Protein AF-A0A9X0DLA0-F1 (afdb_monomer)

Organism: NCBI:txid352851

pLDDT: mean 80.23, std 10.73, range [48.75, 94.12]

Secondary structure (DSSP, 8-state):
---TTT--HHHHHHHH-TT---SS--SEEEEESSHHHHHHHHHHHHTT--S-EEEEEE--TT-EEEEEEEEETTEEEEEEEEE-GGG-EEEEHHHHHHHH---GGGS-TTEEEEES---GGGEEEEEEE-

Foldseek 3Di:
DQCQVQDDLVLLLQVLPPVNVDPDDRQWDKDFPDPVVVVVVVVVCCVVPVFDDKDWDFACVQWDWDWDWHDDPVGIFTFTWIAHPPRWIKHQLVRCCVGVVHPCPSPDNGIIITGRDDDPVGTPDMGGDD

Struc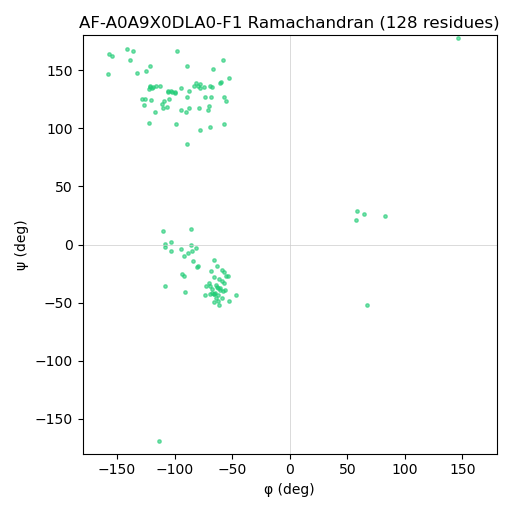ture (mmCIF, N/CA/C/O backbone):
data_AF-A0A9X0DLA0-F1
#
_entry.id   AF-A0A9X0DLA0-F1
#
loop_
_atom_site.group_PDB
_atom_site.id
_atom_site.type_symbol
_atom_site.label_atom_id
_atom_site.label_alt_id
_atom_site.label_comp_id
_atom_site.label_asym_id
_atom_site.label_entity_id
_atom_site.label_seq_id
_atom_site.pdbx_PDB_ins_code
_atom_site.Cartn_x
_atom_site.Cartn_y
_atom_site.Cartn_z
_atom_site.occupancy
_atom_site.B_iso_or_equiv
_atom_site.auth_seq_id
_atom_site.auth_comp_id
_atom_site.auth_asym_id
_atom_site.auth_atom_id
_atom_site.pdbx_PDB_model_num
ATOM 1 N N . MET A 1 1 ? -4.847 -7.299 -14.458 1.00 48.75 1 MET A N 1
ATOM 2 C CA . MET A 1 1 ? -5.183 -5.874 -14.689 1.00 48.75 1 MET A CA 1
ATOM 3 C C . MET A 1 1 ? -3.901 -5.136 -15.033 1.00 48.75 1 MET A C 1
ATOM 5 O O . MET A 1 1 ? -2.884 -5.459 -14.437 1.00 48.75 1 MET A O 1
ATOM 9 N N . ASN A 1 2 ? -3.924 -4.211 -15.994 1.00 55.41 2 ASN A N 1
ATOM 10 C CA . ASN A 1 2 ? -2.760 -3.375 -16.294 1.00 55.41 2 ASN A CA 1
ATOM 11 C C . ASN A 1 2 ? -2.676 -2.243 -15.241 1.00 55.41 2 ASN A C 1
ATOM 13 O O . ASN A 1 2 ? -3.609 -1.448 -15.141 1.00 55.41 2 ASN A O 1
ATOM 17 N N . TYR A 1 3 ? -1.604 -2.198 -14.442 1.00 57.28 3 TYR A N 1
ATOM 18 C CA . TYR A 1 3 ? -1.399 -1.220 -13.357 1.00 57.28 3 TYR A CA 1
ATOM 19 C C . TYR A 1 3 ? -0.708 0.078 -13.817 1.00 57.28 3 TYR A C 1
ATOM 21 O O . TYR A 1 3 ? -0.660 1.042 -13.050 1.00 57.28 3 TYR A O 1
ATOM 29 N N . ASP A 1 4 ? -0.244 0.135 -15.071 1.00 57.47 4 ASP A N 1
ATOM 30 C CA . ASP A 1 4 ? 0.571 1.228 -15.627 1.00 57.47 4 ASP A CA 1
ATOM 31 C C . ASP A 1 4 ? -0.125 2.596 -15.547 1.00 57.47 4 ASP A C 1
ATOM 33 O O . ASP A 1 4 ? 0.513 3.632 -15.379 1.00 57.47 4 ASP A O 1
ATOM 37 N N . HIS A 1 5 ? -1.458 2.621 -15.632 1.00 61.78 5 HIS A N 1
ATOM 38 C CA . HIS A 1 5 ? -2.237 3.863 -15.586 1.00 61.78 5 HIS A CA 1
ATOM 39 C C . HIS A 1 5 ? -2.476 4.407 -14.166 1.00 61.78 5 HIS A C 1
ATOM 41 O O . HIS A 1 5 ? -2.791 5.595 -13.997 1.00 61.78 5 HIS A O 1
ATOM 47 N N . TRP A 1 6 ? -2.336 3.556 -13.146 1.00 63.62 6 TRP A N 1
ATOM 48 C CA . TRP A 1 6 ? -2.525 3.933 -11.745 1.00 63.62 6 TRP A CA 1
ATOM 49 C C . TRP A 1 6 ? -1.220 4.389 -11.107 1.00 63.62 6 TRP A C 1
ATOM 51 O O . TRP A 1 6 ? -1.202 5.394 -10.394 1.00 63.62 6 TRP A O 1
ATOM 61 N N . ILE A 1 7 ? -0.119 3.702 -11.411 1.00 71.00 7 ILE A N 1
ATOM 62 C CA . ILE A 1 7 ? 1.192 4.011 -10.847 1.00 71.00 7 ILE A CA 1
ATOM 63 C C . ILE A 1 7 ? 1.897 5.034 -11.733 1.00 71.00 7 ILE A C 1
ATOM 65 O O . ILE A 1 7 ? 2.671 4.719 -12.629 1.00 71.00 7 ILE A O 1
ATOM 69 N N . ASN A 1 8 ? 1.616 6.303 -11.456 1.00 74.25 8 ASN A N 1
ATOM 70 C CA . ASN A 1 8 ? 2.281 7.447 -12.064 1.00 74.25 8 ASN A CA 1
ATOM 71 C C . ASN A 1 8 ? 2.963 8.263 -10.961 1.00 74.25 8 ASN A C 1
ATOM 73 O O . ASN A 1 8 ? 2.331 8.573 -9.952 1.00 74.25 8 ASN A O 1
ATOM 77 N N . ARG A 1 9 ? 4.221 8.669 -11.181 1.00 74.56 9 ARG A N 1
ATOM 78 C CA . ARG A 1 9 ? 4.996 9.528 -10.265 1.00 74.56 9 ARG A CA 1
ATOM 79 C C . ARG A 1 9 ? 4.194 10.732 -9.775 1.00 74.56 9 ARG A C 1
ATOM 81 O O . ARG A 1 9 ? 4.197 11.022 -8.584 1.00 74.56 9 ARG A O 1
ATOM 88 N N . LYS A 1 10 ? 3.465 11.386 -10.688 1.00 77.12 10 LYS A N 1
ATOM 89 C CA . LYS A 1 10 ? 2.608 12.532 -10.363 1.00 77.12 10 LYS A CA 1
ATOM 90 C C . LYS A 1 10 ? 1.494 12.148 -9.380 1.00 77.12 10 LYS A C 1
ATOM 92 O O . LYS A 1 10 ? 1.388 12.763 -8.329 1.00 77.12 10 LYS A O 1
ATOM 97 N N . LYS A 1 11 ? 0.731 11.092 -9.686 1.00 77.12 11 LYS A N 1
ATOM 98 C CA . LYS A 1 11 ? -0.383 10.622 -8.844 1.00 77.12 11 LYS A CA 1
ATOM 99 C C . LYS A 1 11 ? 0.079 10.141 -7.468 1.00 77.12 11 LYS A C 1
ATOM 101 O O . LYS A 1 11 ? -0.611 10.362 -6.481 1.00 77.12 11 LYS A O 1
ATOM 106 N N . ILE A 1 12 ? 1.244 9.493 -7.392 1.00 76.56 12 ILE A N 1
ATOM 107 C CA . ILE A 1 12 ? 1.838 9.086 -6.113 1.00 76.56 12 ILE A CA 1
ATOM 108 C C . ILE A 1 12 ? 2.189 10.320 -5.275 1.00 76.56 12 ILE A C 1
ATOM 110 O O . ILE A 1 12 ? 1.875 10.365 -4.088 1.00 76.56 12 ILE A O 1
ATOM 114 N N . HIS A 1 13 ? 2.822 11.324 -5.887 1.00 74.88 13 HIS A N 1
ATOM 115 C CA . HIS A 1 13 ? 3.183 12.555 -5.190 1.00 74.88 13 HIS A CA 1
ATOM 116 C C . HIS A 1 13 ? 1.945 13.300 -4.674 1.00 74.88 13 HIS A C 1
ATOM 118 O O . HIS A 1 13 ? 1.918 13.699 -3.515 1.00 74.88 13 HIS A O 1
ATOM 124 N N . GLU A 1 14 ? 0.897 13.399 -5.494 1.00 76.69 14 GLU A N 1
ATOM 125 C CA . GLU A 1 14 ? -0.388 14.001 -5.111 1.00 76.69 14 GLU A CA 1
ATOM 126 C C . GLU A 1 14 ? -1.103 13.215 -3.997 1.00 76.69 14 GLU A C 1
ATOM 128 O O . GLU A 1 14 ? -1.745 13.798 -3.126 1.00 76.69 14 GLU A O 1
ATOM 133 N N . HIS A 1 15 ? -0.988 11.882 -3.984 1.00 77.62 15 HIS A N 1
ATOM 134 C CA . HIS A 1 15 ? -1.565 11.053 -2.919 1.00 77.62 15 HIS A CA 1
ATOM 135 C C . HIS A 1 15 ? -0.878 11.265 -1.565 1.00 77.62 15 HIS A C 1
ATOM 137 O O . HIS A 1 15 ? -1.547 11.260 -0.521 1.00 77.62 15 HIS A O 1
ATOM 143 N N . LEU A 1 16 ? 0.447 11.432 -1.607 1.00 73.62 16 LEU A N 1
ATOM 144 C CA . LEU A 1 16 ? 1.311 11.664 -0.455 1.00 73.62 16 LEU A CA 1
ATOM 145 C C . LEU A 1 16 ? 1.174 13.076 0.107 1.00 73.62 16 LEU A C 1
ATOM 147 O O . LEU A 1 16 ? 1.089 13.247 1.324 1.00 73.62 16 LEU A O 1
ATOM 151 N N . ASP A 1 17 ? 1.131 14.091 -0.755 1.00 72.88 17 ASP A N 1
ATOM 152 C CA . ASP A 1 17 ? 0.912 15.460 -0.312 1.00 72.88 17 ASP A CA 1
ATOM 153 C C . ASP A 1 17 ? -0.572 15.685 -0.010 1.00 72.88 17 ASP A C 1
ATOM 155 O O . ASP A 1 17 ? -1.406 15.975 -0.870 1.00 72.88 17 ASP A O 1
ATOM 159 N N . TRP A 1 18 ? -0.875 15.590 1.281 1.00 63.31 18 TRP A N 1
ATOM 160 C CA . TRP A 1 18 ? -2.193 15.796 1.861 1.00 63.31 18 TRP A CA 1
ATOM 161 C C . TRP A 1 18 ? -2.851 17.134 1.493 1.00 63.31 18 TRP A C 1
ATOM 163 O O . TRP A 1 18 ? -4.079 17.217 1.488 1.00 63.31 18 TRP A O 1
ATOM 173 N N . ASN A 1 19 ? -2.068 18.174 1.193 1.00 65.50 19 ASN A N 1
ATOM 174 C CA . ASN A 1 19 ? -2.591 19.483 0.793 1.00 65.50 19 ASN A CA 1
ATOM 175 C C . ASN A 1 19 ? -2.921 19.557 -0.704 1.00 65.50 19 ASN A C 1
ATOM 177 O O . ASN A 1 19 ? -3.596 20.490 -1.129 1.00 65.50 19 ASN A O 1
ATOM 181 N N . SER A 1 20 ? -2.447 18.586 -1.486 1.00 62.72 20 SER A N 1
ATOM 182 C CA . SER A 1 20 ? -2.560 18.549 -2.946 1.00 62.72 20 SER A CA 1
ATOM 183 C C . SER A 1 20 ? -3.538 17.501 -3.474 1.00 62.72 20 SER A C 1
ATOM 185 O O . SER A 1 20 ? -3.689 17.389 -4.690 1.00 62.72 20 SER A O 1
ATOM 187 N N . ARG A 1 21 ? -4.202 16.734 -2.594 1.00 59.81 21 ARG A N 1
ATOM 188 C CA . ARG A 1 21 ? -5.191 15.730 -3.009 1.00 59.81 21 ARG A CA 1
ATOM 189 C C . ARG A 1 21 ? -6.292 16.406 -3.830 1.00 59.81 21 ARG A C 1
ATOM 191 O O . ARG A 1 21 ? -7.146 17.099 -3.279 1.00 59.81 21 ARG A O 1
ATOM 198 N N . LEU A 1 22 ? -6.225 16.218 -5.148 1.00 54.72 22 LEU A N 1
ATOM 199 C CA . LEU A 1 22 ? -7.256 16.616 -6.101 1.00 54.72 22 LEU A CA 1
ATOM 200 C C . LEU A 1 22 ? -8.586 15.935 -5.738 1.00 54.72 22 LEU A C 1
ATOM 202 O O . LEU A 1 22 ? -8.606 14.909 -5.060 1.00 54.72 22 LEU A O 1
ATOM 206 N N . GLU A 1 23 ? -9.702 16.492 -6.211 1.00 52.84 23 GLU A N 1
ATOM 207 C CA . GLU A 1 23 ? -11.041 15.907 -6.020 1.00 52.84 23 GLU A CA 1
ATOM 208 C C . GLU A 1 23 ? -11.164 14.486 -6.605 1.00 52.84 23 GLU A C 1
ATOM 210 O O . GLU A 1 23 ? -12.010 13.705 -6.167 1.00 52.84 23 GLU A O 1
ATOM 215 N N . GLU A 1 24 ? -10.300 14.122 -7.560 1.00 54.75 24 GLU A N 1
ATOM 216 C CA . GLU A 1 24 ? -10.184 12.747 -8.040 1.00 54.75 24 GLU A CA 1
ATOM 217 C C . GLU A 1 24 ? -9.535 11.852 -6.979 1.00 54.75 24 GLU A C 1
ATOM 219 O O . GLU A 1 24 ? -8.362 11.996 -6.625 1.00 54.75 24 GLU A O 1
ATOM 224 N N . LEU A 1 25 ? -10.315 10.881 -6.501 1.00 62.97 25 LEU A N 1
ATOM 225 C CA . LEU A 1 25 ? -9.850 9.842 -5.593 1.00 62.97 25 LEU A CA 1
ATOM 226 C C . LEU A 1 25 ? -8.657 9.110 -6.213 1.00 62.97 25 LEU A C 1
ATOM 228 O O . LEU A 1 25 ? -8.745 8.550 -7.309 1.00 62.97 25 LEU A O 1
ATOM 232 N N . SER A 1 26 ? -7.538 9.090 -5.494 1.00 69.12 26 SER A N 1
ATOM 233 C CA . SER A 1 26 ? -6.422 8.234 -5.868 1.00 69.12 26 SER A CA 1
ATOM 234 C C . SER A 1 26 ? -6.833 6.762 -5.707 1.00 69.12 26 SER A C 1
ATOM 236 O O . SER A 1 26 ? -7.647 6.407 -4.854 1.00 69.12 26 SER A O 1
ATOM 238 N N . SER A 1 27 ? -6.235 5.878 -6.503 1.00 74.88 27 SER A N 1
ATOM 239 C CA . SER A 1 27 ? -6.423 4.426 -6.356 1.00 74.88 27 SER A CA 1
ATOM 240 C C . SER A 1 27 ? -5.476 3.801 -5.334 1.00 74.88 27 SER A C 1
ATOM 242 O O . SER A 1 27 ? -5.326 2.581 -5.301 1.00 74.88 27 SER A O 1
ATOM 244 N N . PHE A 1 28 ? -4.811 4.625 -4.523 1.00 83.69 28 PHE A N 1
ATOM 245 C CA . PHE A 1 28 ? -3.911 4.176 -3.472 1.00 83.69 28 PHE A CA 1
ATOM 246 C C . PHE A 1 28 ? -4.639 4.216 -2.136 1.00 83.69 28 PHE A C 1
ATOM 248 O O . PHE A 1 28 ? -5.211 5.236 -1.749 1.00 83.69 28 PHE A O 1
ATOM 255 N N . ILE A 1 29 ? -4.573 3.118 -1.395 1.00 86.25 29 ILE A N 1
ATOM 256 C CA . ILE A 1 29 ? -5.053 3.065 -0.017 1.00 86.25 29 ILE A CA 1
ATOM 257 C C . ILE A 1 29 ? -3.827 3.025 0.886 1.00 86.25 29 ILE A C 1
ATOM 259 O O . ILE A 1 29 ? -3.023 2.099 0.798 1.00 86.25 29 ILE A O 1
ATOM 263 N N . SER A 1 30 ? -3.681 4.042 1.735 1.00 86.94 30 SER A N 1
ATOM 264 C CA . SER A 1 30 ? -2.620 4.089 2.741 1.00 86.94 30 SER A CA 1
ATOM 265 C C . SER A 1 30 ? -2.861 3.028 3.815 1.00 86.94 30 SER A C 1
ATOM 267 O O . SER A 1 30 ? -3.933 2.985 4.419 1.00 86.94 30 SER A O 1
ATOM 269 N N . VAL A 1 31 ? -1.853 2.198 4.054 1.00 90.62 31 VAL A N 1
ATOM 270 C CA . VAL A 1 31 ? -1.797 1.156 5.083 1.00 90.62 31 VAL A CA 1
ATOM 271 C C . VAL A 1 31 ? -0.551 1.406 5.930 1.00 90.62 31 VAL A C 1
ATOM 273 O O . VAL A 1 31 ? 0.440 1.920 5.421 1.00 90.62 31 VAL A O 1
ATOM 276 N N . PHE A 1 32 ? -0.589 1.053 7.210 1.00 89.50 32 PHE A N 1
ATOM 277 C CA . PHE A 1 32 ? 0.521 1.269 8.136 1.00 89.50 32 PHE A CA 1
ATOM 278 C C . PHE A 1 32 ? 0.967 -0.065 8.719 1.00 89.50 32 PHE A C 1
ATOM 280 O O . PHE A 1 32 ? 0.125 -0.879 9.103 1.00 89.50 32 PHE A O 1
ATOM 287 N N . ASP A 1 33 ? 2.277 -0.292 8.786 1.00 88.12 33 ASP A N 1
ATOM 288 C CA . ASP A 1 33 ? 2.838 -1.515 9.377 1.00 88.12 33 ASP A CA 1
ATOM 289 C C . ASP A 1 33 ? 2.923 -1.473 10.914 1.00 88.12 33 ASP A C 1
ATOM 291 O O . ASP A 1 33 ? 3.269 -2.472 11.548 1.00 88.12 33 ASP A O 1
ATOM 295 N N . ASN A 1 34 ? 2.544 -0.345 11.523 1.00 87.38 34 ASN A N 1
ATOM 296 C CA . ASN A 1 34 ? 2.447 -0.185 12.964 1.00 87.38 34 ASN A CA 1
ATOM 297 C C . ASN A 1 34 ? 1.119 0.465 13.380 1.00 87.38 34 ASN A C 1
ATOM 299 O O . ASN A 1 34 ? 0.535 1.299 12.683 1.00 87.38 34 ASN A O 1
ATOM 303 N N . GLN A 1 35 ? 0.642 0.057 14.556 1.00 87.44 35 GLN A N 1
ATOM 304 C CA . GLN A 1 35 ? -0.640 0.499 15.096 1.00 87.44 35 GLN A CA 1
ATOM 305 C C . GLN A 1 35 ? -0.620 1.973 15.526 1.00 87.44 35 GLN A C 1
ATOM 307 O O . GLN A 1 35 ? -1.640 2.651 15.407 1.00 87.44 35 GLN A O 1
ATOM 312 N N . ASP A 1 36 ? 0.515 2.480 16.006 1.00 88.31 36 ASP A N 1
ATOM 313 C CA . ASP A 1 36 ? 0.623 3.846 16.521 1.00 88.31 36 ASP A CA 1
ATOM 314 C C . ASP A 1 36 ? 0.397 4.893 15.423 1.00 88.31 36 ASP A C 1
ATOM 316 O O . ASP A 1 36 ? -0.358 5.846 15.632 1.00 88.31 36 ASP A O 1
ATOM 320 N N . ASP A 1 37 ? 0.955 4.685 14.230 1.00 86.12 37 ASP A N 1
ATOM 321 C CA . ASP A 1 37 ? 0.746 5.550 13.066 1.00 86.12 37 ASP A CA 1
ATOM 322 C C . ASP A 1 37 ? -0.695 5.478 12.559 1.00 86.12 37 ASP A C 1
ATOM 324 O O . ASP A 1 37 ? -1.311 6.515 12.282 1.00 86.12 37 ASP A O 1
ATOM 328 N N . ALA A 1 38 ? -1.282 4.275 12.522 1.00 87.12 38 ALA A N 1
ATOM 329 C CA . ALA A 1 38 ? -2.691 4.103 12.179 1.00 87.12 38 ALA A CA 1
ATOM 330 C C . ALA A 1 38 ? -3.596 4.887 13.149 1.00 87.12 38 ALA A C 1
ATOM 332 O O . ALA A 1 38 ? -4.474 5.641 12.724 1.00 87.12 38 ALA A O 1
ATOM 333 N N . LEU A 1 39 ? -3.342 4.795 14.458 1.00 88.12 39 LEU A N 1
ATOM 334 C CA . LEU A 1 39 ? -4.087 5.531 15.483 1.00 88.12 39 LEU A CA 1
ATOM 335 C C . LEU A 1 39 ? -3.816 7.041 15.445 1.00 88.12 39 LEU A C 1
ATOM 337 O O . LEU A 1 39 ? -4.724 7.845 15.675 1.00 88.12 39 LEU A O 1
ATOM 341 N N . ALA A 1 40 ? -2.592 7.468 15.136 1.00 86.00 40 ALA A N 1
ATOM 342 C CA . ALA A 1 40 ? -2.283 8.876 14.910 1.00 86.00 40 ALA A CA 1
ATOM 343 C C . ALA A 1 40 ? -3.102 9.425 13.731 1.00 86.00 40 ALA A C 1
ATOM 345 O O . ALA A 1 40 ? -3.645 10.533 13.813 1.00 86.00 40 ALA A O 1
ATOM 346 N N . ARG A 1 41 ? -3.271 8.627 12.670 1.00 83.12 41 ARG A N 1
ATOM 347 C CA . ARG A 1 41 ? -4.101 8.973 11.516 1.00 83.12 41 ARG A CA 1
ATOM 348 C C . ARG A 1 41 ? -5.579 9.068 11.884 1.00 83.12 41 ARG A C 1
ATOM 350 O O . ARG A 1 41 ? -6.214 10.057 11.515 1.00 83.12 41 ARG A O 1
ATOM 357 N N . VAL A 1 42 ? -6.098 8.136 12.686 1.00 86.06 42 VAL A N 1
ATOM 358 C CA . VAL A 1 42 ? -7.459 8.211 13.254 1.00 86.06 42 VAL A CA 1
ATOM 359 C C . VAL A 1 42 ? -7.680 9.545 13.964 1.00 86.06 42 VAL A C 1
ATOM 361 O O . VAL A 1 42 ? -8.641 10.240 13.647 1.00 86.06 42 VAL A O 1
ATOM 364 N N . LYS A 1 43 ? -6.759 9.977 14.835 1.00 85.50 43 LYS A N 1
ATOM 365 C CA .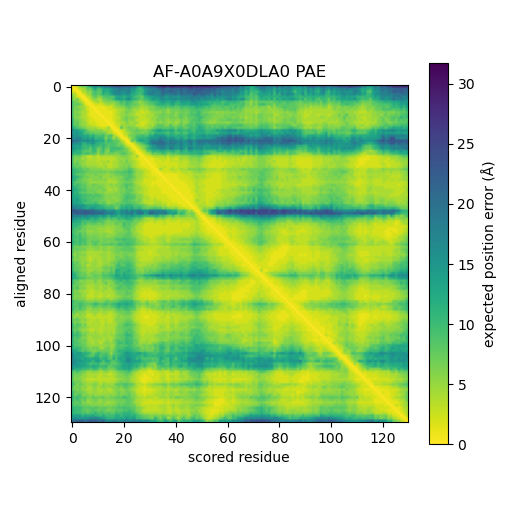 LYS A 1 43 ? -6.874 11.263 15.553 1.00 85.50 43 LYS A CA 1
ATOM 366 C C . LYS A 1 43 ? -6.931 12.469 14.613 1.00 85.50 43 LYS A C 1
ATOM 368 O O . LYS A 1 43 ? -7.640 13.436 14.891 1.00 85.50 43 LYS A O 1
ATOM 373 N N . VAL A 1 44 ? -6.180 12.449 13.510 1.00 82.19 44 VAL A N 1
ATOM 374 C CA . VAL A 1 44 ? -6.240 13.510 12.488 1.00 82.19 44 VAL A CA 1
ATOM 375 C C . VAL A 1 44 ? -7.605 13.520 11.801 1.00 82.19 44 VAL A C 1
ATOM 377 O O . VAL A 1 44 ? -8.178 14.594 11.604 1.00 82.19 44 VAL A O 1
ATOM 380 N N . HIS A 1 45 ? -8.140 12.344 11.471 1.00 79.19 45 HIS A N 1
ATOM 381 C CA . HIS A 1 45 ? -9.454 12.216 10.852 1.00 79.19 45 HIS A CA 1
ATOM 382 C C . HIS A 1 45 ? -10.589 12.586 11.802 1.00 79.19 45 HIS A C 1
ATOM 384 O O . HIS A 1 45 ? -11.441 13.355 11.383 1.00 79.19 45 HIS A O 1
ATOM 390 N N . GLN A 1 46 ? -10.568 12.174 13.071 1.00 83.12 46 GLN A N 1
ATOM 391 C CA . GLN A 1 46 ? -11.578 12.538 14.079 1.00 83.12 46 GLN A CA 1
ATOM 392 C C . GLN A 1 46 ? -11.709 14.059 14.256 1.00 83.12 46 GLN A C 1
ATOM 394 O O . GLN A 1 46 ? -12.798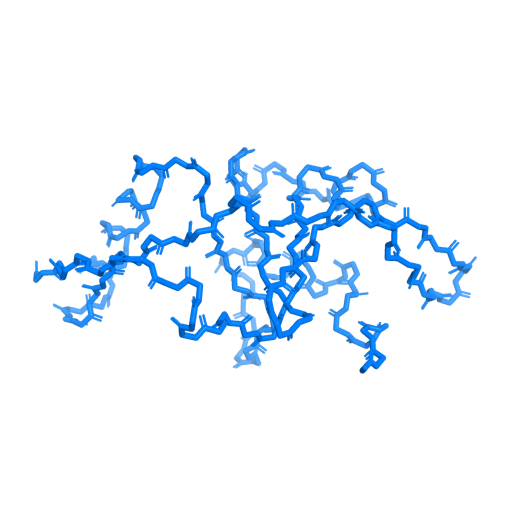 14.586 14.473 1.00 83.12 46 GLN A O 1
ATOM 399 N N . LYS A 1 47 ? -10.605 14.806 14.107 1.00 80.81 47 LYS A N 1
ATOM 400 C CA . LYS A 1 47 ? -10.626 16.280 14.140 1.00 80.81 47 LYS A CA 1
ATOM 401 C C . LYS A 1 47 ? -11.336 16.910 12.935 1.00 80.81 47 LYS A C 1
ATOM 403 O O . LYS A 1 47 ? -11.741 18.066 13.021 1.00 80.81 47 LYS A O 1
ATOM 408 N N . ARG A 1 48 ? -11.445 16.195 11.810 1.00 73.62 48 ARG A N 1
ATOM 409 C CA . ARG A 1 48 ? -12.008 16.689 10.537 1.00 73.62 48 ARG A CA 1
ATOM 410 C C . ARG A 1 48 ? -13.372 16.080 10.202 1.00 73.62 48 ARG A C 1
ATOM 412 O O . ARG A 1 48 ? -14.218 16.759 9.634 1.00 73.62 48 ARG A O 1
ATOM 419 N N . VAL A 1 49 ? -13.575 14.815 10.548 1.00 65.06 49 VAL A N 1
ATOM 420 C CA . VAL A 1 49 ? -14.746 13.982 10.271 1.00 65.06 49 VAL A CA 1
ATOM 421 C C . VAL A 1 49 ? -15.229 13.446 11.612 1.00 65.06 49 VAL A C 1
ATOM 423 O O . VAL A 1 49 ? -14.448 12.877 12.365 1.00 65.06 49 VAL A O 1
ATOM 426 N N . ARG A 1 50 ? -16.503 13.674 11.944 1.00 64.56 50 ARG A N 1
ATOM 427 C CA . ARG A 1 50 ? -17.003 13.467 13.311 1.00 64.56 50 ARG A CA 1
ATOM 428 C C . ARG A 1 50 ? -17.314 12.011 13.675 1.00 64.56 50 ARG A C 1
ATOM 430 O O . ARG A 1 50 ? -17.455 11.760 14.861 1.00 64.56 50 ARG A O 1
ATOM 437 N N . GLN A 1 51 ? -17.495 11.097 12.713 1.00 75.38 51 GLN A N 1
ATOM 438 C CA . GLN A 1 51 ? -17.983 9.729 12.972 1.00 75.38 51 GLN A CA 1
ATOM 439 C C . GLN A 1 51 ? -17.535 8.728 11.894 1.00 75.38 51 GLN A C 1
ATOM 441 O O . GLN A 1 51 ? -17.184 9.128 10.783 1.00 75.38 51 GLN A O 1
ATOM 446 N N . GLY A 1 52 ? -17.611 7.430 12.217 1.00 78.88 52 GLY A N 1
ATOM 447 C CA . GLY A 1 52 ? -17.452 6.325 11.260 1.00 78.88 52 GLY A CA 1
ATOM 448 C C . GLY A 1 52 ? -16.006 5.930 10.959 1.00 78.88 52 GLY A C 1
ATOM 449 O O . GLY A 1 52 ? -15.732 5.410 9.879 1.00 78.88 52 GLY A O 1
ATOM 450 N N . ILE A 1 53 ? -15.076 6.200 11.877 1.00 84.94 53 ILE A N 1
ATOM 451 C CA . ILE A 1 53 ? -13.664 5.853 11.707 1.00 84.94 53 ILE A CA 1
ATOM 452 C C . ILE A 1 53 ? -13.403 4.498 12.367 1.00 84.94 53 ILE A C 1
ATOM 454 O O . ILE A 1 53 ? -13.827 4.241 13.489 1.00 84.94 53 ILE A O 1
ATOM 458 N N . PHE A 1 54 ? -12.684 3.624 11.674 1.00 88.44 54 PHE A N 1
ATOM 459 C CA . PHE A 1 54 ? -12.259 2.333 12.199 1.00 88.44 54 PHE A CA 1
ATOM 460 C C . PHE A 1 54 ? -10.818 2.050 11.780 1.00 88.44 54 PHE A C 1
ATOM 462 O O . PHE A 1 54 ? -10.315 2.611 10.804 1.00 88.44 54 PHE A O 1
ATOM 469 N N . VAL A 1 55 ? -10.160 1.167 12.521 1.00 90.38 55 VAL A N 1
ATOM 470 C CA . VAL A 1 55 ? -8.858 0.600 12.176 1.00 90.38 55 VAL A CA 1
ATOM 471 C C . VAL A 1 55 ? -9.079 -0.859 11.811 1.00 90.38 55 VAL A C 1
ATOM 473 O O . VAL A 1 55 ? -9.635 -1.623 12.595 1.00 90.38 55 VAL A O 1
ATOM 476 N N . ALA A 1 56 ? -8.663 -1.246 10.610 1.00 92.19 56 ALA A N 1
ATOM 477 C CA . ALA A 1 56 ? -8.701 -2.632 10.164 1.00 92.19 56 ALA A CA 1
ATOM 478 C C . ALA A 1 56 ? -7.289 -3.221 10.173 1.00 92.19 56 ALA A C 1
ATOM 480 O O . ALA A 1 56 ? -6.358 -2.622 9.635 1.00 92.19 56 ALA A O 1
ATOM 481 N N . GLN A 1 57 ? -7.142 -4.403 10.765 1.00 92.75 57 GLN A N 1
ATOM 482 C CA . GLN A 1 57 ? -5.914 -5.183 10.710 1.00 92.75 57 GLN A CA 1
ATOM 483 C C . GLN A 1 57 ? -5.929 -6.074 9.469 1.00 92.75 57 GLN A C 1
ATOM 485 O O . GLN A 1 57 ? -6.914 -6.767 9.207 1.00 92.75 57 GLN A O 1
ATOM 490 N N . ILE A 1 58 ? -4.824 -6.061 8.728 1.00 91.06 58 ILE A N 1
ATOM 491 C CA . ILE A 1 58 ? -4.639 -6.843 7.506 1.00 91.06 58 ILE A CA 1
ATOM 492 C C . ILE A 1 58 ? -3.694 -8.010 7.802 1.00 91.06 58 ILE A C 1
ATOM 494 O O . ILE A 1 58 ? -2.629 -7.808 8.388 1.00 91.06 58 ILE A O 1
ATOM 498 N N . ASP A 1 59 ? -4.071 -9.220 7.389 1.00 89.94 59 ASP A N 1
ATOM 499 C CA . ASP A 1 59 ? -3.180 -10.376 7.380 1.00 89.94 59 ASP A CA 1
ATOM 500 C C . ASP A 1 59 ? -2.110 -10.206 6.304 1.00 89.94 59 ASP A C 1
ATOM 502 O O . ASP A 1 59 ? -2.398 -10.139 5.107 1.00 89.94 59 ASP A O 1
ATOM 506 N N . THR A 1 60 ? -0.857 -10.176 6.742 1.00 87.81 60 THR A N 1
ATOM 507 C CA . THR A 1 60 ? 0.303 -10.072 5.862 1.00 87.81 60 THR A CA 1
ATOM 508 C C . THR A 1 60 ? 1.033 -11.401 5.674 1.00 87.81 60 THR A C 1
ATOM 510 O O . THR A 1 60 ? 1.942 -11.477 4.850 1.00 87.81 60 THR A O 1
ATOM 513 N N . GLN A 1 61 ? 0.650 -12.473 6.381 1.00 87.62 61 GLN A N 1
ATOM 514 C CA . GLN A 1 61 ? 1.375 -13.753 6.354 1.00 87.62 61 GLN A CA 1
ATOM 515 C C . GLN A 1 61 ? 1.325 -14.436 4.986 1.00 87.62 61 GLN A C 1
ATOM 517 O O . GLN A 1 61 ? 2.233 -15.181 4.620 1.00 87.62 61 GLN A O 1
ATOM 522 N N . SER A 1 62 ? 0.260 -14.183 4.228 1.00 83.44 62 SER A N 1
ATOM 523 C CA . SER A 1 62 ? 0.076 -14.725 2.883 1.00 83.44 62 SER A CA 1
ATOM 524 C C . SER A 1 62 ? 0.760 -13.904 1.786 1.00 83.44 62 SER A C 1
ATOM 526 O O . SER A 1 62 ? 0.771 -14.347 0.633 1.00 83.44 62 SER A O 1
ATOM 528 N N . LEU A 1 63 ? 1.341 -12.742 2.118 1.00 90.75 63 LEU A N 1
ATOM 529 C CA . LEU A 1 63 ? 1.977 -11.870 1.136 1.00 90.75 63 LEU A CA 1
ATOM 530 C C . LEU A 1 63 ? 3.255 -12.496 0.586 1.00 90.75 63 LEU A C 1
ATOM 532 O O . LEU A 1 63 ? 4.099 -13.012 1.320 1.00 90.75 63 LEU A O 1
ATOM 536 N N . ARG A 1 64 ? 3.420 -12.401 -0.731 1.00 93.69 64 ARG A N 1
ATOM 537 C CA . ARG A 1 64 ? 4.595 -12.901 -1.442 1.00 93.69 64 ARG A CA 1
ATOM 538 C C . ARG A 1 64 ? 5.308 -11.754 -2.142 1.00 93.69 64 ARG A C 1
ATOM 540 O O . ARG A 1 64 ? 4.637 -10.937 -2.774 1.00 93.69 64 ARG A O 1
ATOM 547 N N . PRO A 1 65 ? 6.644 -11.685 -2.066 1.00 94.06 65 PRO A N 1
ATOM 548 C CA . PRO A 1 65 ? 7.390 -10.675 -2.794 1.00 94.06 65 PRO A CA 1
ATOM 549 C C . PRO A 1 65 ? 7.292 -10.947 -4.298 1.00 94.06 65 PRO A C 1
ATOM 551 O O . PRO A 1 65 ? 7.447 -12.083 -4.750 1.00 94.06 65 PRO A O 1
ATOM 554 N N . ILE A 1 66 ? 7.052 -9.892 -5.066 1.00 94.12 66 ILE A N 1
ATOM 555 C CA . ILE A 1 66 ? 7.032 -9.897 -6.528 1.00 94.12 66 ILE A CA 1
ATOM 556 C C . ILE A 1 66 ? 7.784 -8.670 -7.056 1.00 94.12 66 ILE A C 1
ATOM 558 O O . ILE A 1 66 ? 8.047 -7.715 -6.322 1.00 94.12 66 ILE A O 1
ATOM 562 N N . LEU A 1 67 ? 8.092 -8.683 -8.351 1.00 91.75 67 LEU A N 1
ATOM 563 C CA . LEU A 1 67 ? 8.492 -7.486 -9.082 1.00 91.75 67 L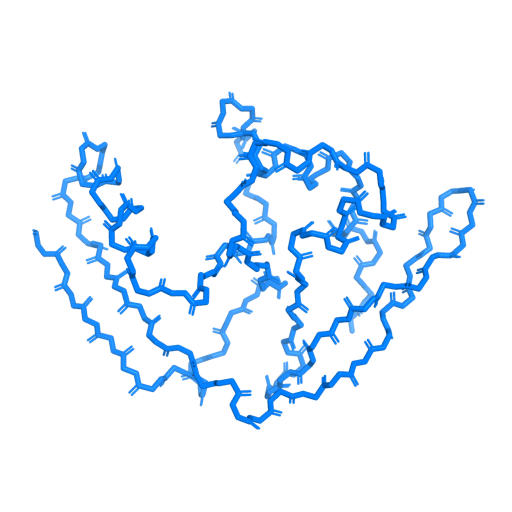EU A CA 1
ATOM 564 C C . LEU A 1 67 ? 7.322 -7.035 -9.949 1.00 91.75 67 LEU A C 1
ATOM 566 O O . LEU A 1 67 ? 6.774 -7.816 -10.729 1.00 91.75 67 LEU A O 1
ATOM 570 N N . LEU A 1 68 ? 6.919 -5.782 -9.777 1.00 88.31 68 LEU A N 1
ATOM 571 C CA . LEU A 1 68 ? 5.899 -5.136 -10.581 1.00 88.31 68 LEU A CA 1
ATOM 572 C C . LEU A 1 68 ? 6.589 -4.283 -11.643 1.00 88.31 68 LEU A C 1
ATOM 574 O O . LEU A 1 68 ? 7.093 -3.205 -11.336 1.00 88.31 68 LEU A O 1
ATOM 578 N N . SER A 1 69 ? 6.601 -4.772 -12.879 1.00 87.50 69 SER A N 1
ATOM 579 C CA . SER A 1 69 ? 7.089 -4.009 -14.027 1.00 87.50 69 SER A CA 1
ATOM 580 C C . SER A 1 69 ? 6.083 -2.927 -14.397 1.00 87.50 69 SER A C 1
ATOM 582 O O . SER A 1 69 ? 4.901 -3.218 -14.592 1.00 87.50 69 SER A O 1
ATOM 584 N N . ILE A 1 70 ? 6.552 -1.687 -14.489 1.00 81.38 70 ILE A N 1
ATOM 585 C CA . ILE A 1 70 ? 5.723 -0.523 -14.800 1.00 81.38 70 ILE A CA 1
ATOM 586 C C . ILE A 1 70 ? 6.334 0.213 -15.970 1.00 81.38 70 ILE A C 1
ATOM 588 O O . ILE A 1 70 ? 7.472 0.686 -15.900 1.00 81.38 70 ILE A O 1
ATOM 592 N N . THR A 1 71 ? 5.569 0.334 -17.048 1.00 81.88 71 THR A N 1
ATOM 593 C CA . THR A 1 71 ? 6.038 1.016 -18.250 1.00 81.88 71 THR A CA 1
ATOM 594 C C . THR A 1 71 ? 5.703 2.503 -18.192 1.00 81.88 71 THR A C 1
ATOM 596 O O . THR A 1 71 ? 4.550 2.924 -18.271 1.00 81.88 71 THR A O 1
ATOM 599 N N . PHE A 1 72 ? 6.744 3.324 -18.122 1.00 76.31 72 PHE A N 1
ATOM 600 C CA . PHE A 1 72 ? 6.679 4.767 -18.300 1.00 76.31 72 PHE A CA 1
ATOM 601 C C . PHE A 1 72 ? 7.077 5.155 -19.726 1.00 76.31 72 PHE A C 1
ATOM 603 O O . PHE A 1 72 ? 7.704 4.397 -20.464 1.00 76.31 72 PHE A O 1
ATOM 610 N N . ARG A 1 73 ? 6.801 6.410 -20.104 1.00 76.44 73 ARG A N 1
ATOM 611 C CA . ARG A 1 73 ? 7.221 6.962 -21.405 1.00 76.44 73 ARG A CA 1
ATOM 612 C C . ARG A 1 73 ? 8.737 6.848 -21.653 1.00 76.44 73 ARG A C 1
ATOM 614 O O . ARG A 1 73 ? 9.152 6.817 -22.804 1.00 76.44 73 ARG A O 1
ATOM 621 N N . GLY A 1 74 ? 9.544 6.828 -20.589 1.00 77.25 74 GLY A N 1
ATOM 622 C CA . GLY A 1 74 ? 11.007 6.757 -20.655 1.00 77.25 74 GLY A CA 1
ATOM 623 C C . GLY A 1 74 ? 11.606 5.351 -20.552 1.00 77.25 74 GLY A C 1
ATOM 624 O O . GLY A 1 74 ? 12.821 5.233 -20.657 1.00 77.25 74 GLY A O 1
ATOM 625 N N . GLY A 1 75 ? 10.797 4.308 -20.339 1.00 81.62 75 GLY A N 1
ATOM 626 C CA . GLY A 1 75 ? 11.285 2.950 -20.091 1.00 81.62 75 GLY A CA 1
ATOM 627 C C . GLY A 1 75 ? 10.399 2.174 -19.121 1.00 81.62 75 GLY A C 1
ATOM 628 O O . GLY A 1 75 ? 9.411 2.702 -18.614 1.00 81.62 75 GLY A O 1
ATOM 629 N N . THR A 1 76 ? 10.754 0.915 -18.874 1.00 84.81 76 THR A N 1
ATOM 630 C CA . THR A 1 76 ? 10.085 0.071 -17.875 1.00 84.81 76 THR A CA 1
ATOM 631 C C . THR A 1 76 ? 10.954 -0.011 -16.631 1.00 84.81 76 THR A C 1
ATOM 633 O O . THR A 1 76 ? 12.149 -0.262 -16.749 1.00 84.81 76 THR A O 1
ATOM 636 N N . GLU A 1 77 ? 10.348 0.206 -15.469 1.00 84.19 77 GLU A N 1
ATOM 637 C CA . GLU A 1 77 ? 10.994 0.074 -14.163 1.00 84.19 77 GLU A CA 1
ATOM 638 C C . GLU A 1 77 ? 10.378 -1.113 -13.423 1.00 84.19 77 GLU A C 1
ATOM 640 O O . GLU A 1 77 ? 9.153 -1.256 -13.404 1.00 84.19 77 GLU A O 1
ATOM 645 N N . ASP A 1 78 ? 11.208 -1.933 -12.785 1.00 88.12 78 ASP A N 1
ATOM 646 C CA . ASP A 1 78 ? 10.745 -3.023 -11.929 1.00 88.12 78 ASP A CA 1
ATOM 647 C C . ASP A 1 78 ? 10.702 -2.555 -10.475 1.00 88.12 78 ASP A C 1
ATOM 649 O O . ASP A 1 78 ? 11.729 -2.234 -9.874 1.00 88.12 78 ASP A O 1
ATOM 653 N N . LEU A 1 79 ? 9.502 -2.521 -9.896 1.00 87.81 79 LEU A N 1
ATOM 654 C CA . LEU A 1 79 ? 9.296 -2.134 -8.506 1.00 87.81 79 LEU A CA 1
ATOM 655 C C . LEU A 1 79 ? 9.138 -3.354 -7.601 1.00 87.81 79 LEU A C 1
ATOM 657 O O . LEU A 1 79 ? 8.296 -4.211 -7.885 1.00 87.81 79 LEU A O 1
ATOM 661 N N . PRO A 1 80 ? 9.855 -3.413 -6.466 1.00 91.69 80 PRO A N 1
ATOM 662 C CA . PRO A 1 80 ? 9.528 -4.346 -5.400 1.00 91.69 80 PRO A CA 1
ATOM 663 C C . PRO A 1 80 ? 8.084 -4.139 -4.935 1.00 91.69 80 PRO A C 1
ATOM 665 O O . PRO A 1 80 ? 7.675 -3.026 -4.597 1.00 91.69 80 PRO A O 1
ATOM 668 N N . ALA A 1 81 ? 7.308 -5.216 -4.920 1.00 92.06 81 ALA A N 1
ATOM 669 C CA . ALA A 1 81 ? 5.939 -5.211 -4.435 1.00 92.06 81 ALA A CA 1
ATOM 670 C C . ALA A 1 81 ? 5.632 -6.501 -3.674 1.00 92.06 81 ALA A C 1
ATOM 672 O O . ALA A 1 81 ? 6.376 -7.481 -3.729 1.00 92.06 81 ALA A O 1
ATOM 673 N N . TRP A 1 82 ? 4.505 -6.502 -2.976 1.00 93.38 82 TRP A N 1
ATOM 674 C CA . TRP A 1 82 ? 3.989 -7.663 -2.266 1.00 93.38 82 TRP A CA 1
ATOM 675 C C . TRP A 1 82 ? 2.611 -8.006 -2.804 1.00 93.38 82 TRP A C 1
ATOM 677 O O . TRP A 1 82 ? 1.729 -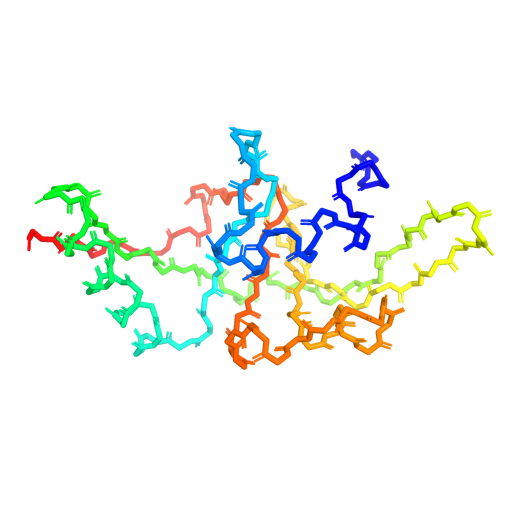7.152 -2.818 1.00 93.38 82 TRP A O 1
ATOM 687 N N . GLU A 1 83 ? 2.418 -9.239 -3.252 1.00 92.12 83 GLU A N 1
ATOM 688 C CA . GLU A 1 83 ? 1.129 -9.725 -3.732 1.00 92.12 83 GLU A CA 1
ATOM 689 C C . GLU A 1 83 ? 0.456 -10.600 -2.678 1.00 92.12 83 GLU A C 1
ATOM 691 O O . GLU A 1 83 ? 1.080 -11.499 -2.112 1.00 92.12 83 GLU A O 1
ATOM 696 N N . GLY A 1 84 ? -0.818 -10.319 -2.416 1.00 87.25 84 GLY A N 1
ATOM 697 C CA . GLY A 1 84 ? -1.656 -11.070 -1.490 1.00 87.25 84 GLY A CA 1
ATOM 698 C C . GLY A 1 84 ? -2.794 -11.819 -2.174 1.00 87.25 84 GLY A C 1
ATOM 699 O O . GLY A 1 84 ? -2.866 -11.936 -3.399 1.00 87.25 84 GLY A O 1
ATOM 700 N N . TYR A 1 85 ? -3.711 -12.316 -1.345 1.00 83.44 85 TYR A N 1
ATOM 701 C CA . TYR A 1 85 ? -4.964 -12.920 -1.791 1.00 83.44 85 TYR A CA 1
ATOM 702 C C . TYR A 1 85 ? -5.735 -11.988 -2.742 1.00 83.44 85 TYR A C 1
ATOM 704 O O . TYR A 1 85 ? -5.732 -10.773 -2.565 1.00 83.44 85 TYR A O 1
ATOM 712 N N . ASP A 1 86 ? -6.397 -12.560 -3.748 1.00 85.12 86 ASP A N 1
ATOM 713 C CA . ASP A 1 86 ? -7.149 -11.817 -4.775 1.00 85.12 86 ASP A CA 1
ATOM 714 C C . ASP A 1 86 ? -6.302 -10.799 -5.574 1.00 85.12 86 ASP A C 1
ATOM 716 O O . ASP A 1 86 ? -6.778 -9.769 -6.048 1.00 85.12 86 ASP A O 1
ATOM 720 N N . SER A 1 87 ? -4.999 -11.077 -5.717 1.00 84.69 87 SER A N 1
ATOM 721 C CA . SER A 1 87 ? -4.054 -10.271 -6.506 1.00 84.69 87 SER A CA 1
ATOM 722 C C . SER A 1 87 ? -3.943 -8.801 -6.076 1.00 84.69 87 SER A C 1
ATOM 724 O O . SER A 1 87 ? -3.479 -7.958 -6.862 1.00 84.69 87 SER A O 1
ATOM 726 N N . VAL A 1 88 ? -4.329 -8.486 -4.833 1.00 89.12 88 VAL A N 1
ATOM 727 C CA . VAL A 1 88 ? -4.016 -7.198 -4.214 1.00 89.12 88 VAL A CA 1
ATOM 728 C C . VAL A 1 88 ? -2.503 -7.036 -4.158 1.00 89.12 88 VAL A C 1
ATOM 730 O O . VAL A 1 88 ? -1.763 -7.987 -3.897 1.00 89.12 88 VAL A O 1
ATOM 733 N N . LYS A 1 89 ? -2.040 -5.821 -4.428 1.00 91.62 89 LYS A N 1
ATOM 734 C CA . LYS A 1 89 ? -0.620 -5.491 -4.436 1.00 91.62 89 LYS A CA 1
ATOM 735 C C . LYS A 1 89 ? -0.357 -4.391 -3.435 1.00 91.62 89 LYS A C 1
ATOM 737 O O . LYS A 1 89 ? -1.100 -3.410 -3.398 1.00 91.62 89 LYS A O 1
ATOM 742 N N . PHE A 1 90 ? 0.715 -4.558 -2.679 1.00 91.31 90 PHE A N 1
ATOM 743 C CA . PHE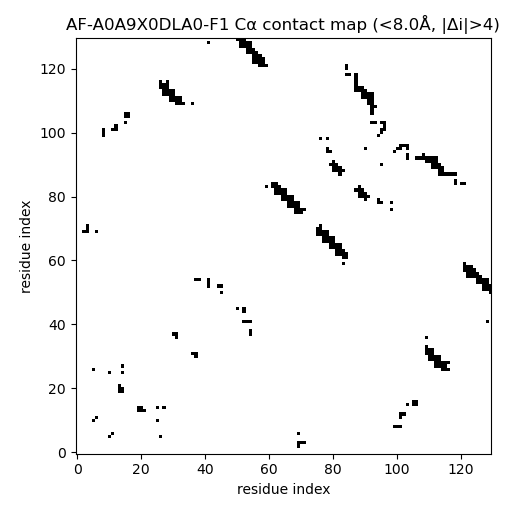 A 1 90 ? 1.205 -3.585 -1.727 1.00 91.31 90 PHE A CA 1
ATOM 744 C C . PHE A 1 90 ? 2.587 -3.087 -2.141 1.00 91.31 90 PHE A C 1
ATOM 746 O O . PHE A 1 90 ? 3.451 -3.872 -2.534 1.00 91.31 90 PHE A O 1
ATOM 753 N N . LEU A 1 91 ? 2.793 -1.779 -2.041 1.00 89.62 91 LEU A N 1
ATOM 754 C CA . LEU A 1 91 ? 4.052 -1.101 -2.343 1.00 89.62 91 LEU A CA 1
ATOM 755 C C . LEU A 1 91 ? 4.514 -0.331 -1.112 1.00 89.62 91 LEU A C 1
ATOM 757 O O . LEU A 1 91 ? 3.722 0.407 -0.528 1.00 89.62 91 LEU A O 1
ATOM 761 N N . LEU A 1 92 ? 5.788 -0.443 -0.740 1.00 88.00 92 LEU A N 1
ATOM 762 C CA . LEU A 1 92 ? 6.335 0.398 0.321 1.00 88.00 92 LEU A CA 1
ATOM 763 C C . LEU A 1 92 ? 6.622 1.799 -0.220 1.00 88.00 92 LEU A C 1
ATOM 765 O O . LEU A 1 92 ? 7.246 1.948 -1.275 1.00 88.00 92 LEU A O 1
ATOM 769 N N . THR A 1 93 ? 6.234 2.838 0.521 1.00 84.06 93 THR A N 1
ATOM 770 C CA . THR A 1 93 ? 6.500 4.237 0.134 1.00 84.06 93 THR A CA 1
ATOM 771 C C . THR A 1 93 ? 7.982 4.503 -0.083 1.00 84.06 93 THR A C 1
ATOM 773 O O . THR A 1 93 ? 8.345 5.157 -1.060 1.00 84.06 93 THR A O 1
ATOM 776 N N . ARG A 1 94 ? 8.854 3.920 0.747 1.00 82.75 94 ARG A N 1
ATOM 777 C CA . ARG A 1 94 ? 10.313 4.035 0.592 1.00 82.75 94 ARG A CA 1
ATOM 778 C C . ARG A 1 94 ? 10.810 3.537 -0.771 1.00 82.75 94 ARG A C 1
ATOM 780 O O . ARG A 1 94 ? 11.666 4.182 -1.373 1.00 82.75 94 ARG A O 1
ATOM 787 N N . ASP A 1 95 ? 10.243 2.441 -1.279 1.00 84.31 95 ASP A N 1
ATOM 788 C CA . ASP A 1 95 ? 10.662 1.843 -2.548 1.00 84.31 95 ASP A CA 1
ATOM 789 C C . ASP A 1 95 ? 10.193 2.738 -3.706 1.00 84.31 95 ASP A C 1
ATOM 791 O O . ASP A 1 95 ? 10.931 2.992 -4.654 1.00 84.31 95 ASP A O 1
ATOM 795 N N . MET A 1 96 ? 9.018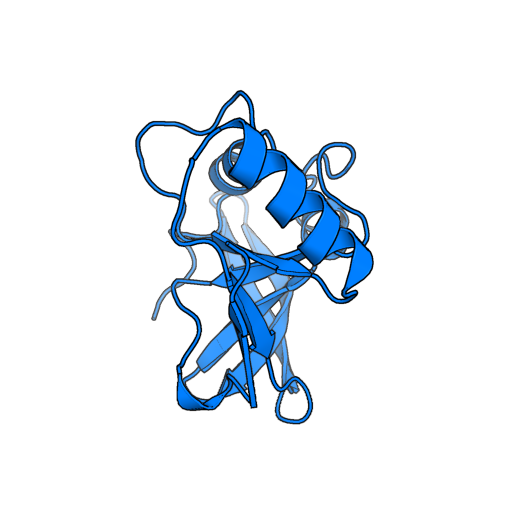 3.360 -3.588 1.00 80.19 96 MET A N 1
ATOM 796 C CA . MET A 1 96 ? 8.593 4.390 -4.542 1.00 80.19 96 MET A CA 1
ATOM 797 C C . MET A 1 96 ? 9.531 5.606 -4.547 1.00 80.19 96 MET A C 1
ATOM 799 O O . MET A 1 96 ? 9.821 6.151 -5.611 1.00 80.19 96 MET A O 1
ATOM 803 N N . GLY A 1 97 ? 10.059 6.018 -3.394 1.00 77.62 97 GLY A N 1
ATOM 804 C CA . GLY A 1 97 ? 11.079 7.067 -3.332 1.00 77.62 97 GLY A CA 1
ATOM 805 C C . GLY A 1 97 ? 12.362 6.679 -4.065 1.00 77.62 97 GLY A C 1
ATOM 806 O O . GLY A 1 97 ? 12.845 7.432 -4.910 1.00 77.62 97 GLY A O 1
ATOM 807 N N . GLN A 1 98 ? 12.873 5.479 -3.789 1.00 81.94 98 GLN A N 1
ATOM 808 C CA . GLN A 1 98 ? 14.119 4.977 -4.365 1.00 81.94 98 GLN A CA 1
ATOM 809 C C . GLN A 1 98 ? 14.034 4.759 -5.882 1.00 81.94 98 GLN A C 1
ATOM 811 O O . GLN A 1 98 ? 14.914 5.210 -6.611 1.00 81.94 98 GLN A O 1
ATOM 816 N N . TYR A 1 99 ? 12.998 4.071 -6.360 1.00 80.19 99 TYR A N 1
ATOM 817 C CA . TYR A 1 99 ? 12.912 3.629 -7.755 1.00 80.19 99 TYR A CA 1
ATOM 818 C C . TYR A 1 99 ? 12.190 4.633 -8.659 1.00 80.19 99 TYR A C 1
ATOM 820 O O . TYR A 1 99 ? 12.461 4.709 -9.855 1.00 80.19 99 TYR A O 1
ATOM 828 N N . LEU A 1 100 ? 11.278 5.442 -8.110 1.00 77.25 100 LEU A N 1
ATOM 829 C CA . LEU A 1 100 ? 10.513 6.416 -8.893 1.00 77.25 100 LEU A CA 1
ATOM 830 C C . LEU A 1 100 ? 10.927 7.872 -8.634 1.00 77.25 100 LEU A C 1
ATOM 832 O O . LEU A 1 100 ? 10.391 8.775 -9.279 1.00 77.25 100 LEU A O 1
ATOM 836 N N . GLY A 1 101 ? 11.875 8.126 -7.726 1.00 74.44 101 GLY A N 1
ATOM 837 C CA . GLY A 1 101 ? 12.332 9.478 -7.393 1.00 74.44 101 GLY A CA 1
ATOM 838 C C . GLY A 1 101 ? 11.243 10.340 -6.750 1.00 74.44 101 GLY A C 1
ATOM 839 O O . GLY A 1 101 ? 11.244 11.561 -6.901 1.00 74.44 101 GLY A O 1
ATOM 840 N N . VAL A 1 102 ? 10.270 9.711 -6.087 1.00 73.56 102 VAL A N 1
ATOM 841 C CA . VAL A 1 102 ? 9.205 10.419 -5.371 1.00 73.56 102 VAL A CA 1
ATOM 842 C C . VAL A 1 102 ? 9.782 11.010 -4.088 1.00 73.56 102 VAL A C 1
ATOM 844 O O . VAL A 1 102 ? 10.496 10.338 -3.345 1.00 73.56 102 VAL A O 1
ATOM 847 N N . ASN A 1 103 ? 9.447 12.265 -3.788 1.00 71.88 103 ASN A N 1
ATOM 848 C CA . ASN A 1 103 ? 9.793 12.842 -2.496 1.00 71.88 103 ASN A CA 1
ATOM 849 C C . ASN A 1 103 ? 8.962 12.178 -1.385 1.00 71.88 103 ASN A C 1
ATOM 851 O O . ASN A 1 103 ? 7.794 12.506 -1.196 1.00 71.88 103 ASN A O 1
ATOM 855 N N . VAL A 1 104 ? 9.580 11.251 -0.657 1.00 68.12 104 VAL A N 1
ATOM 856 C CA . VAL A 1 104 ? 8.980 10.518 0.468 1.00 68.12 104 VAL A CA 1
ATOM 857 C C . VAL A 1 104 ? 9.101 11.257 1.802 1.00 68.12 104 VAL A C 1
ATOM 859 O O . VAL A 1 104 ? 8.579 10.772 2.799 1.00 68.12 104 VAL A O 1
ATOM 862 N N . ALA A 1 105 ? 9.723 12.443 1.850 1.00 65.69 105 ALA A N 1
ATOM 863 C CA . ALA A 1 105 ? 9.815 13.240 3.081 1.00 65.69 105 ALA A CA 1
ATOM 864 C C . ALA A 1 105 ? 8.440 13.696 3.608 1.00 65.69 105 ALA A C 1
ATOM 866 O O . ALA A 1 105 ? 8.314 14.065 4.771 1.00 65.69 105 ALA A O 1
ATOM 867 N N . VAL A 1 106 ? 7.418 13.665 2.748 1.00 62.16 106 VAL A N 1
ATOM 868 C CA . VAL A 1 106 ? 6.012 13.917 3.101 1.00 62.16 106 VAL A CA 1
ATOM 869 C C . VAL A 1 106 ? 5.237 12.639 3.457 1.00 62.16 106 VAL A C 1
ATOM 871 O O . VAL A 1 106 ? 4.115 12.733 3.945 1.00 62.16 106 VAL A O 1
ATOM 874 N N . SER A 1 107 ? 5.818 11.457 3.223 1.00 64.19 107 SER A N 1
ATOM 875 C CA . SER A 1 107 ? 5.225 10.157 3.563 1.00 64.19 107 SER A CA 1
ATOM 876 C C . SER A 1 107 ? 5.600 9.730 4.979 1.00 64.19 107 SER A C 1
ATOM 878 O O . SER A 1 107 ? 6.654 10.116 5.492 1.00 64.19 107 SER A O 1
ATOM 880 N N . GLN A 1 108 ? 4.763 8.912 5.616 1.00 67.19 108 GLN A N 1
ATOM 881 C CA . GLN A 1 108 ? 5.147 8.284 6.880 1.00 67.19 108 GLN A CA 1
ATOM 882 C C . GLN A 1 108 ? 6.087 7.103 6.596 1.00 67.19 108 GLN A C 1
ATOM 884 O O . GLN A 1 108 ? 5.871 6.336 5.659 1.00 67.19 108 GLN A O 1
ATOM 889 N N . GLN A 1 109 ? 7.145 6.957 7.402 1.00 66.94 109 GLN A N 1
ATOM 890 C CA . GLN A 1 109 ? 8.224 5.972 7.196 1.00 66.94 109 GLN A CA 1
ATOM 891 C C . GLN A 1 109 ? 7.727 4.515 7.119 1.00 66.94 109 GLN A C 1
ATOM 893 O O . GLN A 1 109 ? 8.385 3.661 6.526 1.00 66.94 109 GLN A O 1
ATOM 898 N N . PHE A 1 110 ? 6.562 4.265 7.703 1.00 77.12 110 PHE A N 1
ATOM 899 C CA . PHE A 1 110 ? 5.911 2.971 7.873 1.00 77.12 110 PHE A CA 1
ATOM 900 C C . PHE A 1 110 ? 4.658 2.807 6.999 1.00 77.12 110 PHE A C 1
ATOM 902 O O . PHE A 1 110 ? 3.850 1.898 7.199 1.00 77.12 110 PHE A O 1
ATOM 909 N N . GLU A 1 111 ? 4.461 3.720 6.047 1.00 84.75 111 GLU A N 1
ATOM 910 C CA . GLU A 1 111 ? 3.325 3.708 5.136 1.00 84.75 111 GLU A CA 1
ATOM 911 C C . GLU A 1 111 ? 3.575 2.774 3.945 1.00 84.75 111 GLU A C 1
ATOM 913 O O . GLU A 1 111 ? 4.636 2.749 3.317 1.00 84.75 111 GLU A O 1
ATOM 918 N N . TRP A 1 112 ? 2.548 2.007 3.619 1.00 89.44 112 TRP A N 1
ATOM 919 C CA . TRP A 1 112 ? 2.451 1.137 2.461 1.00 89.44 112 TRP A CA 1
ATOM 920 C C . TRP A 1 112 ? 1.232 1.575 1.648 1.00 89.44 112 TRP A C 1
ATOM 922 O O . TRP A 1 112 ? 0.264 2.103 2.197 1.00 89.44 112 TRP A O 1
ATOM 932 N N . PHE A 1 113 ? 1.234 1.322 0.343 1.00 88.62 113 PHE A N 1
ATOM 933 C CA . PHE A 1 113 ? 0.058 1.514 -0.501 1.00 88.62 113 PHE A CA 1
ATOM 934 C C . PHE A 1 113 ? -0.495 0.190 -0.970 1.00 88.62 113 PHE A C 1
ATOM 936 O O . PHE A 1 113 ? 0.190 -0.532 -1.690 1.00 88.62 113 PHE A O 1
ATOM 943 N N . ALA A 1 114 ? -1.753 -0.079 -0.637 1.00 89.81 114 ALA A N 1
ATOM 944 C CA . ALA A 1 114 ? -2.538 -1.073 -1.347 1.00 89.81 114 ALA A CA 1
ATOM 945 C C . ALA A 1 114 ? -3.073 -0.466 -2.652 1.00 89.81 114 ALA A C 1
ATOM 947 O O . ALA A 1 114 ? -3.551 0.674 -2.675 1.00 89.81 114 ALA A O 1
ATOM 948 N N . LEU A 1 115 ? -2.991 -1.227 -3.741 1.00 87.12 115 LEU A N 1
ATOM 949 C CA . LEU A 1 115 ? -3.480 -0.808 -5.052 1.00 87.12 115 LEU A CA 1
ATOM 950 C C . LEU A 1 115 ? -4.951 -1.190 -5.249 1.00 87.12 115 LEU A C 1
ATOM 952 O O . LEU A 1 115 ? -5.306 -2.366 -5.180 1.00 87.12 115 LEU A O 1
ATOM 956 N N . ASN A 1 116 ? -5.774 -0.205 -5.610 1.00 81.31 116 ASN A N 1
ATOM 957 C CA . ASN A 1 116 ? -7.196 -0.284 -5.970 1.00 81.31 116 ASN A CA 1
ATOM 958 C C . ASN A 1 116 ? -8.156 -0.664 -4.836 1.00 81.31 116 ASN A C 1
ATOM 960 O O . ASN A 1 116 ? -9.167 0.009 -4.656 1.00 81.31 116 ASN A O 1
ATOM 964 N N . HIS A 1 117 ? -7.895 -1.753 -4.114 1.00 85.25 117 HIS A N 1
ATOM 965 C CA . HIS A 1 117 ? -8.786 -2.263 -3.072 1.00 85.25 117 HIS A CA 1
ATOM 966 C C . HIS A 1 117 ? -8.033 -3.123 -2.048 1.00 85.25 117 HIS A C 1
ATOM 968 O O . HIS A 1 117 ? -6.923 -3.580 -2.305 1.00 85.25 117 HIS A O 1
ATOM 974 N N . ILE A 1 118 ? -8.662 -3.362 -0.895 1.00 88.00 118 ILE A N 1
ATOM 975 C CA . ILE A 1 118 ? -8.225 -4.331 0.118 1.00 88.00 118 ILE A CA 1
ATOM 976 C C . ILE A 1 118 ? -9.328 -5.396 0.216 1.00 88.00 118 ILE A C 1
ATOM 978 O O . ILE A 1 118 ? -10.448 -5.054 0.604 1.00 88.00 118 ILE A O 1
ATOM 982 N N . PRO A 1 119 ? -9.066 -6.660 -0.161 1.00 88.00 119 PRO A N 1
ATOM 983 C CA . PRO A 1 119 ? -10.058 -7.727 -0.069 1.00 88.00 119 PRO A CA 1
ATOM 984 C C . PRO A 1 119 ? -10.527 -7.953 1.372 1.00 88.00 119 PRO A C 1
ATOM 986 O O . PRO A 1 119 ? -9.721 -8.005 2.297 1.00 88.00 119 PRO A O 1
ATOM 989 N N . ALA A 1 120 ? -11.825 -8.181 1.579 1.00 88.06 120 ALA A N 1
ATOM 990 C CA . ALA A 1 120 ? -12.343 -8.474 2.920 1.00 88.06 120 ALA A CA 1
ATOM 991 C C . ALA A 1 120 ? -11.733 -9.756 3.520 1.00 88.06 120 ALA A C 1
ATOM 993 O O . ALA A 1 120 ? -11.555 -9.848 4.730 1.00 88.06 120 ALA A O 1
ATOM 994 N N . GLY A 1 121 ? -11.360 -10.722 2.671 1.00 86.88 121 GLY A N 1
ATOM 995 C CA . GLY A 1 121 ? -10.762 -11.992 3.089 1.00 86.88 121 GLY A CA 1
ATOM 996 C C . GLY A 1 121 ? -9.375 -11.880 3.729 1.00 86.88 121 GLY A C 1
ATOM 997 O O . GLY A 1 121 ? -8.930 -12.852 4.329 1.00 86.88 121 GLY A O 1
ATOM 998 N N . ILE A 1 122 ? -8.705 -10.724 3.626 1.00 89.44 122 ILE A N 1
ATOM 999 C CA . ILE A 1 122 ? -7.422 -10.473 4.305 1.00 89.44 122 ILE A CA 1
ATOM 1000 C C . ILE A 1 122 ? -7.566 -9.584 5.540 1.00 89.44 122 ILE A C 1
ATOM 1002 O O . ILE A 1 122 ? -6.569 -9.266 6.176 1.00 89.44 122 ILE A O 1
ATOM 1006 N N . ILE A 1 123 ? -8.781 -9.166 5.899 1.00 90.81 123 ILE A N 1
ATOM 1007 C CA . ILE A 1 123 ? -9.020 -8.385 7.112 1.00 90.81 123 ILE A CA 1
ATOM 1008 C C . ILE A 1 123 ? -9.243 -9.358 8.270 1.00 90.81 123 ILE A C 1
ATOM 1010 O O . ILE A 1 123 ? -10.205 -10.122 8.271 1.00 90.81 123 ILE A O 1
ATOM 1014 N N . THR A 1 124 ? -8.371 -9.324 9.275 1.00 91.94 124 THR A N 1
ATOM 1015 C CA . THR A 1 124 ? -8.446 -10.242 10.426 1.00 91.94 124 THR A CA 1
ATOM 1016 C C . THR A 1 124 ? -9.216 -9.664 11.600 1.00 91.94 124 THR A C 1
ATOM 1018 O O . THR A 1 124 ? -9.727 -10.411 12.433 1.00 91.94 124 THR A O 1
ATOM 1021 N N . ARG A 1 125 ? -9.273 -8.334 11.702 1.00 91.88 125 ARG A N 1
ATOM 1022 C CA . ARG A 1 125 ? -9.895 -7.622 12.818 1.00 91.88 125 ARG A CA 1
ATOM 1023 C C . ARG A 1 125 ? -10.272 -6.203 12.411 1.00 91.88 125 ARG A C 1
ATOM 1025 O O . ARG A 1 125 ? -9.567 -5.580 11.622 1.00 91.88 125 ARG A O 1
ATOM 1032 N N . ILE A 1 126 ? -11.364 -5.698 12.977 1.00 92.00 126 ILE A N 1
ATOM 1033 C CA . ILE A 1 126 ? -11.805 -4.308 12.841 1.00 92.00 126 ILE A CA 1
ATOM 1034 C C . ILE A 1 126 ? -12.048 -3.752 14.242 1.00 92.00 126 ILE A C 1
ATOM 1036 O O . ILE A 1 126 ? -12.832 -4.319 15.002 1.00 92.00 126 ILE A O 1
ATOM 1040 N N . ASP A 1 127 ? -11.393 -2.641 14.555 1.00 88.06 127 ASP A N 1
ATOM 1041 C CA . ASP A 1 127 ? -11.582 -1.872 15.779 1.00 88.06 127 ASP A CA 1
ATOM 1042 C C . ASP A 1 127 ? -12.271 -0.547 15.436 1.00 88.06 127 ASP A C 1
ATOM 1044 O O . ASP A 1 127 ? -11.738 0.275 14.688 1.00 88.06 127 ASP A O 1
ATOM 1048 N N . ASN A 1 128 ? -13.474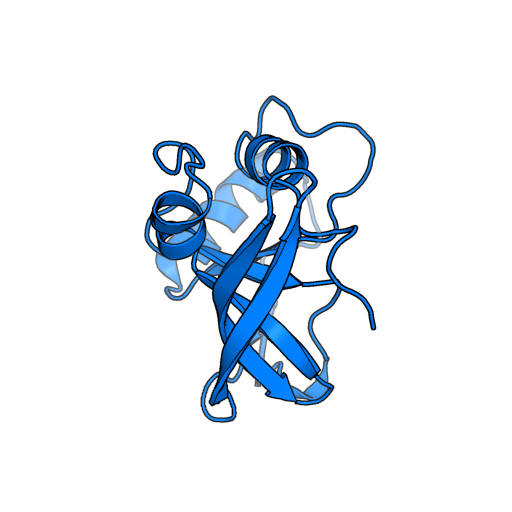 -0.335 15.964 1.00 83.50 128 ASN A N 1
ATOM 1049 C CA . ASN A 1 128 ? -14.219 0.903 15.740 1.00 83.50 128 ASN A CA 1
ATOM 1050 C C . ASN A 1 128 ? -13.725 2.005 16.684 1.00 83.50 128 ASN A C 1
ATOM 1052 O O . ASN A 1 128 ? -13.487 1.756 17.866 1.00 83.50 128 ASN A O 1
ATOM 1056 N N . HIS A 1 129 ? -13.609 3.225 16.164 1.00 72.19 129 HIS A N 1
ATOM 1057 C CA . HIS A 1 129 ? -13.228 4.410 16.922 1.00 72.19 129 HIS A CA 1
ATOM 1058 C C . HIS A 1 129 ? -14.326 5.470 16.789 1.00 72.19 129 HIS A C 1
ATOM 1060 O O . HIS A 1 129 ? -14.469 6.112 15.746 1.00 72.19 129 HIS A O 1
ATOM 1066 N N . GLU A 1 130 ? -15.111 5.619 17.857 1.00 61.03 130 GLU A N 1
ATOM 1067 C CA . GLU A 1 130 ? -16.140 6.659 18.000 1.00 61.03 130 GLU A CA 1
ATOM 1068 C C . GLU A 1 130 ? -15.535 8.025 18.355 1.00 61.03 130 GLU A C 1
ATOM 1070 O O . GLU A 1 130 ? -14.520 8.071 19.096 1.00 61.03 130 GLU A O 1
#

Nearest PDB structures (foldseek):
  3tfz-assembly1_B  TM=3.649E-01  e=4.461E+00  Streptomyces sp. R1128
  4i7c-assembly2_C  TM=3.013E-01  e=2.341E+00  Homo sapiens
  2d4r-asse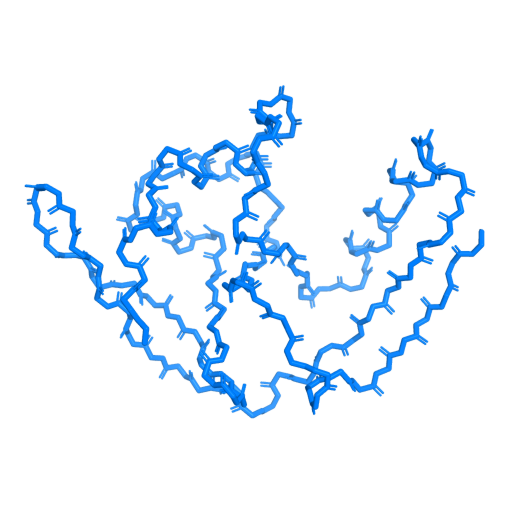mbly1_A  TM=2.260E-01  e=9.012E+00  Thermus thermophilus HB8

Sequence (130 aa):
MNYDHWINRKKIHEHLDWNSRLEELSSFISVFDNQDDALARVKVHQKRVRQGIFVAQIDTQSLRPILLSITFRGGTEDLPAWEGYDSVKFLLTRDMGQYLGVNVAVSQQFEWFALNHIPAGIITRIDNHE

Mean predicted aligned error: 6.98 Å

Radius of gyration: 15.01 Å; Cα contacts (8 Å, |Δi|>4): 194; chains: 1; bounding box: 32×34×39 Å

Solvent-accessible surface area (backbone atoms only — not comparable to full-atom values): 7881 Å² total; per-residue (Å²): 133,87,58,51,85,70,70,35,67,68,56,52,50,30,65,45,37,78,92,56,59,57,95,67,80,68,57,63,44,86,41,58,84,45,69,67,62,48,50,53,49,47,57,57,43,54,76,77,43,89,70,88,46,65,50,72,43,68,62,62,85,73,47,39,85,43,72,48,75,37,67,50,100,91,48,71,48,73,38,74,30,31,38,36,77,93,74,30,37,36,34,49,47,68,55,43,23,72,79,62,69,40,83,47,89,67,44,62,96,54,35,30,32,32,46,75,54,80,62,70,91,41,52,77,46,77,46,80,49,125

InterPro domains:
  IPR056009 Domain of unknown function DUF7587 [PF24494] (9-123)